Protein AF-A0A2G5T1P4-F1 (afdb_monomer)

Sequence (106 aa):
MDGSKKSITEPAVKIVQDGSHYLRKLESFDEPILFKKAEGLGLEVSEKINVENLEDQKYLNVICSYTQITKAMPVKKFLEIFKKDSRNDAINVIFLEGSKLKKLVF

Foldseek 3Di:
DDDPDPPPPDDQEAEAAELVRVVVVVDDPPGHYDYPDDPNVPDDDDPPDDLVLCPVPQWAFKAWPVVRDTDIDGSVVVVVQVPDPDHPTDMDGPDDDPVPRPPDPD

pLDDT: mean 81.2, std 13.73, range [41.06, 94.94]

Mean predicted aligned error: 9.71 Å

Structure (mmCIF, N/CA/C/O backbone):
data_AF-A0A2G5T1P4-F1
#
_entry.id   AF-A0A2G5T1P4-F1
#
loop_
_atom_site.group_PDB
_atom_site.id
_atom_site.type_symbol
_atom_site.label_atom_id
_atom_site.label_alt_id
_atom_site.label_comp_id
_atom_site.label_asym_id
_atom_site.label_entity_id
_atom_site.label_seq_id
_atom_site.pdbx_PDB_ins_code
_atom_site.Cartn_x
_atom_site.Cartn_y
_atom_site.Cartn_z
_atom_site.occupancy
_atom_site.B_iso_or_equiv
_atom_site.auth_seq_id
_atom_site.auth_comp_id
_atom_site.auth_asym_id
_atom_site.auth_atom_id
_atom_site.pdbx_PDB_model_num
ATOM 1 N N . MET A 1 1 ? -48.886 23.979 5.128 1.00 47.50 1 MET A N 1
ATOM 2 C CA . MET A 1 1 ? -47.464 24.216 5.443 1.00 47.50 1 MET A CA 1
ATOM 3 C C . MET A 1 1 ? -46.936 22.911 5.989 1.00 47.50 1 MET A C 1
ATOM 5 O O . MET A 1 1 ? -47.161 22.640 7.158 1.00 47.50 1 MET A O 1
ATOM 9 N N . ASP A 1 2 ? -46.370 22.066 5.132 1.00 42.69 2 ASP A N 1
ATOM 10 C CA . ASP A 1 2 ? -45.769 20.813 5.583 1.00 42.69 2 ASP A CA 1
ATOM 11 C C . ASP A 1 2 ? -44.255 20.928 5.418 1.00 42.69 2 ASP A C 1
ATOM 13 O O . ASP A 1 2 ? -43.741 21.198 4.330 1.00 42.69 2 ASP A O 1
ATOM 17 N N . GLY A 1 3 ? -43.568 20.885 6.555 1.00 50.34 3 GLY A N 1
ATOM 18 C CA . GLY A 1 3 ? -42.136 21.087 6.665 1.00 50.34 3 GLY A CA 1
ATOM 19 C C . GLY A 1 3 ? -41.418 19.831 6.212 1.00 50.34 3 GLY A C 1
ATOM 20 O O . GLY A 1 3 ? -41.181 18.929 7.013 1.00 50.34 3 GLY A O 1
ATOM 21 N N . SER A 1 4 ? -41.027 19.786 4.940 1.00 52.78 4 SER A N 1
ATOM 22 C CA . SER A 1 4 ? -40.131 18.754 4.429 1.00 52.78 4 SER A CA 1
ATOM 23 C C . SER A 1 4 ? -38.775 18.878 5.134 1.00 52.78 4 SER A C 1
ATOM 25 O O . SER A 1 4 ? -37.911 19.666 4.734 1.00 52.78 4 SER A O 1
ATOM 27 N N . LYS A 1 5 ? -38.591 18.121 6.221 1.00 56.91 5 LYS A N 1
ATOM 28 C CA . LYS A 1 5 ? -37.282 17.895 6.835 1.00 56.91 5 LYS A CA 1
ATOM 29 C C . LYS A 1 5 ? -36.355 17.351 5.751 1.00 56.91 5 LYS A C 1
ATOM 31 O O . LYS A 1 5 ? -36.592 16.268 5.223 1.00 56.91 5 LYS A O 1
ATOM 36 N N . LYS A 1 6 ? -35.303 18.105 5.420 1.00 47.41 6 LYS A N 1
ATOM 37 C CA . LYS A 1 6 ? -34.172 17.595 4.637 1.00 47.41 6 LYS A CA 1
ATOM 38 C C . LYS A 1 6 ? -33.658 16.339 5.340 1.00 47.41 6 LYS A C 1
ATOM 40 O O . LYS A 1 6 ? -33.190 16.435 6.473 1.00 47.41 6 LYS A O 1
ATOM 45 N N . SER A 1 7 ? -33.761 15.184 4.688 1.00 55.88 7 SER A N 1
ATOM 46 C CA . SER A 1 7 ? -33.055 13.982 5.117 1.00 55.8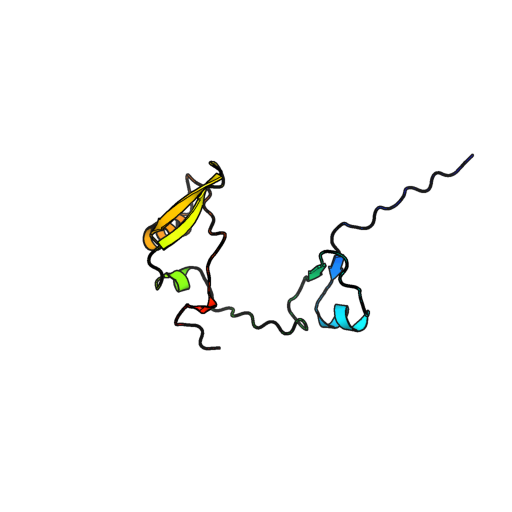8 7 SER A CA 1
ATOM 47 C C . SER A 1 7 ? -31.564 14.290 5.031 1.00 55.88 7 SER A C 1
ATOM 49 O O . SER A 1 7 ? -31.018 14.437 3.937 1.00 55.88 7 SER A O 1
ATOM 51 N N . ILE A 1 8 ? -30.917 14.468 6.178 1.00 61.06 8 ILE A N 1
ATOM 52 C CA . ILE A 1 8 ? -29.462 14.489 6.245 1.00 61.06 8 ILE A CA 1
ATOM 53 C C . ILE A 1 8 ? -29.062 13.040 5.981 1.00 61.06 8 ILE A C 1
ATOM 55 O O . ILE A 1 8 ? -29.204 12.195 6.856 1.00 61.06 8 ILE A O 1
ATOM 59 N N . THR A 1 9 ? -28.690 12.729 4.741 1.00 64.00 9 THR A N 1
ATOM 60 C CA . THR A 1 9 ? -28.080 11.441 4.411 1.00 64.00 9 THR A CA 1
ATOM 61 C C . THR A 1 9 ? -26.822 11.311 5.248 1.00 64.00 9 THR A C 1
ATOM 63 O O . THR A 1 9 ? -25.946 12.178 5.181 1.00 64.00 9 THR A O 1
ATOM 66 N N . GLU A 1 10 ? -26.771 10.268 6.068 1.00 63.06 10 GLU A N 1
ATOM 67 C CA . GLU A 1 10 ? -25.587 9.935 6.846 1.00 63.06 10 GLU A CA 1
ATOM 68 C C . GLU A 1 10 ? -24.376 9.786 5.904 1.00 63.06 10 GLU A C 1
ATOM 70 O O . GLU A 1 10 ? -24.531 9.387 4.742 1.00 63.06 10 GLU A O 1
ATOM 75 N N . PRO A 1 11 ? -23.177 10.204 6.340 1.00 69.06 11 PRO A N 1
ATOM 76 C CA . PRO A 1 11 ? -21.990 10.146 5.501 1.00 69.06 11 PRO A CA 1
ATOM 77 C C . PRO A 1 11 ? -21.666 8.695 5.125 1.00 69.06 11 PRO A C 1
ATOM 79 O O . PRO A 1 11 ? -21.628 7.832 5.986 1.00 69.06 11 PRO A O 1
ATOM 82 N N . ALA A 1 12 ? -21.348 8.444 3.850 1.00 83.56 12 ALA A N 1
ATOM 83 C CA . ALA A 1 12 ? -21.033 7.105 3.324 1.00 83.56 12 ALA A CA 1
ATOM 84 C C . ALA A 1 12 ? -19.765 6.450 3.920 1.00 83.56 12 ALA A C 1
ATOM 86 O O . ALA A 1 12 ? -19.435 5.313 3.585 1.00 83.56 12 ALA A O 1
ATOM 87 N N . VAL A 1 13 ? -19.017 7.196 4.734 1.00 87.56 13 VAL A N 1
ATOM 88 C CA . VAL A 1 13 ? -17.827 6.740 5.448 1.00 87.56 13 VAL A CA 1
ATOM 89 C C . VAL A 1 13 ? -17.875 7.330 6.844 1.00 87.56 13 VAL A C 1
ATOM 91 O O . VAL A 1 13 ? -17.990 8.549 7.020 1.00 87.56 13 VAL A O 1
ATOM 94 N N . LYS A 1 14 ? -17.695 6.473 7.838 1.00 87.69 14 LYS A N 1
ATOM 95 C CA . LYS A 1 14 ? -17.555 6.891 9.222 1.00 87.69 14 LYS A CA 1
ATOM 96 C C . LYS A 1 14 ? -16.144 7.378 9.488 1.00 87.69 14 LYS A C 1
ATOM 98 O O . LYS A 1 14 ? -15.179 6.705 9.144 1.00 87.69 14 LYS A O 1
ATOM 103 N N . ILE A 1 15 ? -15.997 8.527 10.140 1.00 90.00 15 ILE A N 1
ATOM 104 C CA . ILE A 1 15 ? -14.677 9.069 10.482 1.00 90.00 15 ILE A CA 1
ATOM 105 C C . ILE A 1 15 ? -14.455 8.951 11.985 1.00 90.00 15 ILE A C 1
ATOM 107 O O . ILE A 1 15 ? -15.193 9.535 12.779 1.00 90.00 15 ILE A O 1
ATOM 111 N N . VAL A 1 16 ? -13.397 8.240 12.369 1.00 90.62 16 VAL A N 1
ATOM 112 C CA . VAL A 1 16 ? -13.046 7.967 13.764 1.00 90.62 16 VAL A CA 1
ATOM 113 C C . VAL A 1 16 ? -11.620 8.436 14.057 1.00 90.62 16 VAL A C 1
ATOM 115 O O . VAL A 1 16 ? -10.763 8.486 13.175 1.00 90.62 16 VAL A O 1
ATOM 118 N N . GLN A 1 17 ? -11.359 8.838 15.303 1.00 92.00 17 GLN A N 1
ATOM 119 C CA . GLN A 1 17 ? -10.051 9.355 15.695 1.00 92.00 17 GLN A CA 1
ATOM 120 C C . GLN A 1 17 ? -8.969 8.262 15.723 1.00 92.00 17 GLN A C 1
ATOM 122 O O . GLN A 1 17 ? -7.919 8.450 15.113 1.00 92.00 17 GLN A O 1
ATOM 127 N N . ASP A 1 18 ? -9.232 7.149 16.410 1.00 91.19 18 ASP A N 1
ATOM 128 C CA . ASP A 1 18 ? -8.310 6.029 16.641 1.00 91.19 18 ASP A CA 1
ATOM 129 C C . ASP A 1 18 ? -9.086 4.765 17.083 1.00 91.19 18 ASP A C 1
ATOM 131 O O . ASP A 1 18 ? -10.311 4.801 17.257 1.00 91.19 18 ASP A O 1
ATOM 135 N N . GLY A 1 19 ? -8.389 3.638 17.253 1.00 89.62 19 GLY A N 1
ATOM 136 C CA . GLY A 1 19 ? -8.991 2.360 17.647 1.00 89.62 19 GLY A CA 1
ATOM 137 C C . GLY A 1 19 ? -9.532 2.335 19.078 1.00 89.62 19 GLY A C 1
ATOM 138 O O . GLY A 1 19 ? -10.567 1.723 19.342 1.00 89.62 19 GLY A O 1
ATOM 139 N N . SER A 1 20 ? -8.907 3.074 19.998 1.00 88.62 20 SER A N 1
ATOM 140 C CA . SER A 1 20 ? -9.371 3.180 21.387 1.00 88.62 20 SER A CA 1
ATOM 141 C C . SER A 1 20 ? -10.737 3.863 21.472 1.00 88.62 20 SER A C 1
ATOM 143 O O . SER A 1 20 ? -11.616 3.432 22.220 1.00 88.62 20 SER A O 1
ATOM 145 N N . HIS A 1 21 ? -10.937 4.927 20.692 1.00 83.75 21 HIS A N 1
ATOM 146 C CA . HIS A 1 21 ? -12.209 5.633 20.596 1.00 83.75 21 HIS A CA 1
ATOM 147 C C . HIS A 1 21 ? -13.299 4.770 19.943 1.00 83.75 21 HIS A C 1
ATOM 149 O O . HIS A 1 21 ? -14.444 4.805 20.394 1.00 83.75 21 HIS A O 1
ATOM 155 N N . TYR A 1 22 ? -12.946 3.977 18.928 1.00 84.88 22 TYR A N 1
ATOM 156 C CA . TYR A 1 22 ? -13.870 3.043 18.279 1.00 84.88 22 TYR A CA 1
ATOM 157 C C . TYR A 1 22 ? -14.390 1.971 19.247 1.00 84.88 22 TYR A C 1
ATOM 159 O O . TYR A 1 22 ? -15.601 1.827 19.416 1.00 84.88 22 TYR A O 1
ATOM 167 N N . LEU A 1 23 ? -13.490 1.290 19.968 1.00 81.25 23 LEU A N 1
ATOM 168 C CA . LEU A 1 23 ? -13.855 0.223 20.909 1.00 81.25 23 LEU A CA 1
ATOM 169 C C . LEU A 1 23 ? -14.732 0.724 22.068 1.00 81.25 23 LEU A C 1
ATOM 171 O O . LEU A 1 23 ? -15.669 0.041 22.476 1.00 81.25 23 LEU A O 1
ATOM 175 N N . ARG A 1 24 ? -14.475 1.937 22.581 1.00 78.31 24 ARG A N 1
ATOM 176 C CA . ARG A 1 24 ? -15.261 2.538 23.679 1.00 78.31 24 ARG A CA 1
ATOM 177 C C . ARG A 1 24 ? -16.706 2.843 23.302 1.00 78.31 24 ARG A C 1
ATOM 179 O O . ARG A 1 24 ? -17.558 2.891 24.183 1.00 78.31 24 ARG A O 1
ATOM 186 N N . LYS A 1 25 ? -16.974 3.091 22.022 1.00 74.31 25 LYS A N 1
ATOM 187 C CA . LYS A 1 25 ? -18.306 3.452 21.536 1.00 74.31 25 LYS A CA 1
ATOM 188 C C . LYS A 1 25 ? -19.140 2.248 21.085 1.00 74.31 25 LYS A C 1
ATOM 190 O O . LYS A 1 25 ? -20.281 2.464 20.688 1.00 74.31 25 LYS A O 1
ATOM 195 N N . LEU A 1 26 ? -18.606 1.018 21.177 1.00 65.38 26 LEU A N 1
ATOM 196 C CA . LEU A 1 26 ? -19.260 -0.219 20.708 1.00 65.38 26 LEU A CA 1
ATOM 197 C C . LEU A 1 26 ? -19.846 -0.051 19.296 1.00 65.38 26 LEU A C 1
ATOM 199 O O . LEU A 1 26 ? -20.972 -0.455 19.016 1.00 65.38 26 LEU A O 1
ATOM 203 N N . GLU A 1 27 ? -19.104 0.633 18.427 1.00 66.69 27 GLU A N 1
ATOM 204 C CA . GLU A 1 27 ? -19.599 0.995 17.105 1.00 66.69 27 GLU A CA 1
ATOM 205 C C . GLU A 1 27 ? -19.705 -0.240 16.203 1.00 66.69 27 GLU A C 1
ATOM 207 O O . GLU A 1 27 ? -18.806 -1.079 16.186 1.00 66.69 27 GLU A O 1
ATOM 212 N N . SER A 1 28 ? -20.793 -0.347 15.434 1.00 74.62 28 SER A N 1
ATOM 213 C CA . SER A 1 28 ? -20.965 -1.431 14.464 1.00 74.62 28 SER A CA 1
ATOM 214 C C . SER A 1 28 ? -20.001 -1.292 13.276 1.00 74.62 28 SER A C 1
ATOM 216 O O . SER A 1 28 ? -19.411 -0.230 13.051 1.00 74.62 28 SER A O 1
ATOM 218 N N . PHE A 1 29 ? -19.800 -2.386 12.538 1.00 82.75 29 PHE A N 1
ATOM 219 C CA . PHE A 1 29 ? -18.890 -2.472 11.387 1.00 82.75 29 PHE A CA 1
ATOM 220 C C . PHE A 1 29 ? -19.677 -2.660 10.080 1.00 82.75 29 PHE A C 1
ATOM 222 O O . PHE A 1 29 ? -19.346 -3.499 9.246 1.00 82.75 29 PHE A O 1
ATOM 229 N N . ASP A 1 30 ? -20.761 -1.900 9.936 1.00 85.44 30 ASP A N 1
ATOM 230 C CA . ASP A 1 30 ? -21.712 -2.036 8.822 1.00 85.44 30 ASP A CA 1
ATOM 231 C C . ASP A 1 30 ? -21.373 -1.113 7.639 1.00 85.44 30 ASP A C 1
ATOM 233 O O . ASP A 1 30 ? -21.969 -1.203 6.567 1.00 85.44 30 ASP A O 1
ATOM 237 N N . GLU A 1 31 ? -20.400 -0.222 7.828 1.00 85.38 31 GLU A N 1
ATOM 238 C CA . GLU A 1 31 ? -19.985 0.788 6.860 1.00 85.38 31 GLU A CA 1
ATOM 239 C C . GLU A 1 31 ? -18.459 0.970 6.866 1.00 85.38 31 GLU A C 1
ATOM 241 O O . GLU A 1 31 ? -17.795 0.630 7.851 1.00 85.38 31 GLU A O 1
ATOM 246 N N .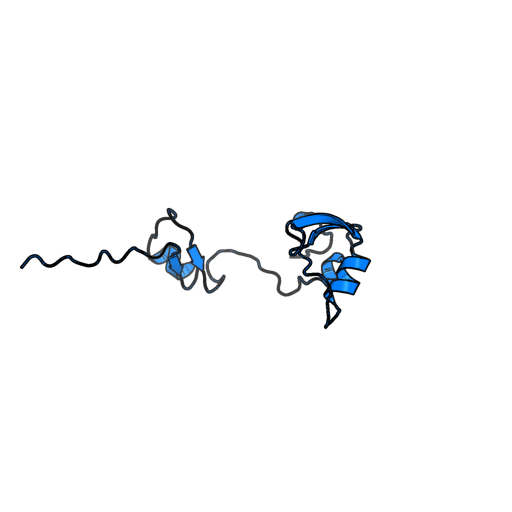 PRO A 1 32 ? -17.865 1.513 5.786 1.00 90.31 32 PRO A N 1
ATOM 247 C CA . PRO A 1 32 ? -16.444 1.829 5.767 1.00 90.31 32 PRO A CA 1
ATOM 248 C C . PRO A 1 32 ? -16.071 2.831 6.865 1.00 90.31 32 PRO A C 1
ATOM 250 O O . PRO A 1 32 ? -16.716 3.870 7.023 1.00 90.31 32 PRO A O 1
ATOM 253 N N . ILE A 1 33 ? -14.976 2.553 7.574 1.00 90.69 33 ILE A N 1
ATOM 254 C CA . ILE A 1 33 ? -14.466 3.403 8.653 1.00 90.69 33 ILE A CA 1
ATOM 255 C C . ILE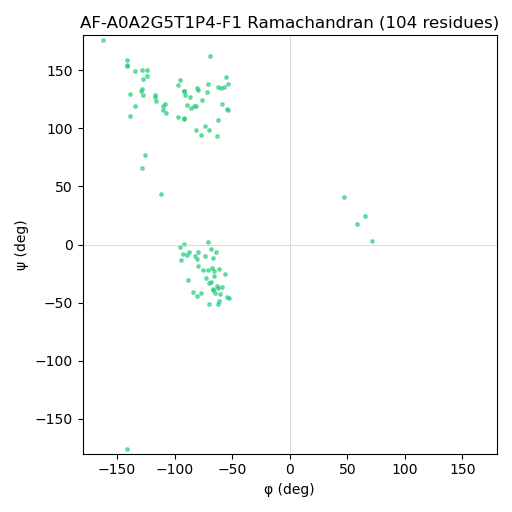 A 1 33 ? -13.091 3.947 8.274 1.00 90.69 33 ILE A C 1
ATOM 257 O O . ILE A 1 33 ? -12.150 3.195 8.023 1.00 90.69 33 ILE A O 1
ATOM 261 N N . LEU A 1 34 ? -12.963 5.269 8.279 1.00 91.81 34 LEU A N 1
ATOM 262 C CA . LEU A 1 34 ? -11.700 5.977 8.144 1.00 91.81 34 LEU A CA 1
ATOM 263 C C . LEU A 1 34 ? -11.170 6.364 9.529 1.00 91.81 34 LEU A C 1
ATOM 265 O O . LEU A 1 34 ? -11.698 7.267 10.184 1.00 91.81 34 LEU A O 1
ATOM 269 N N . PHE A 1 35 ? -10.086 5.714 9.946 1.00 92.69 35 PHE A N 1
ATOM 270 C CA . PHE A 1 35 ? -9.346 6.061 11.157 1.00 92.69 35 PHE A CA 1
ATOM 271 C C . PHE A 1 35 ? -8.297 7.132 10.859 1.00 92.69 35 PHE A C 1
ATOM 273 O O . PHE A 1 35 ? -7.461 6.964 9.974 1.00 92.69 35 PHE A O 1
ATOM 280 N N . LYS A 1 36 ? -8.308 8.233 11.616 1.00 93.38 36 LYS A N 1
ATOM 281 C CA . LYS A 1 36 ? -7.305 9.303 11.473 1.00 93.38 36 LYS A CA 1
ATOM 282 C C . LYS A 1 36 ? -5.929 8.905 12.007 1.00 93.38 36 LYS A C 1
ATOM 284 O O . LYS A 1 36 ? -4.926 9.445 11.549 1.00 93.38 36 LYS A O 1
ATOM 289 N N . LYS A 1 37 ? -5.882 8.012 12.998 1.00 92.19 37 LYS A N 1
ATOM 290 C CA . LYS A 1 37 ? -4.659 7.508 13.629 1.00 92.19 37 LYS A CA 1
ATOM 291 C C . LYS A 1 37 ? -4.723 5.991 13.787 1.00 92.19 37 LYS A C 1
ATOM 293 O O . LYS A 1 37 ? -5.795 5.436 14.010 1.00 92.19 37 LYS A O 1
ATOM 298 N N . ALA A 1 38 ? -3.560 5.344 13.723 1.00 90.88 38 ALA A N 1
ATOM 299 C CA . ALA A 1 38 ? -3.432 3.893 13.873 1.00 90.88 38 ALA A CA 1
ATOM 300 C C . ALA A 1 38 ? -3.435 3.407 15.338 1.00 90.88 38 ALA A C 1
ATOM 302 O O . ALA A 1 38 ? -3.554 2.210 15.594 1.00 90.88 38 ALA A O 1
ATOM 303 N N . GLU A 1 39 ? -3.287 4.321 16.301 1.00 91.69 39 GLU A N 1
ATOM 304 C CA . GLU A 1 39 ? -3.254 4.001 17.731 1.00 91.69 39 GLU A CA 1
ATOM 305 C C . GLU A 1 39 ? -4.491 3.190 18.152 1.00 91.69 39 GLU A C 1
ATOM 307 O O . GLU A 1 39 ? -5.607 3.450 17.708 1.00 91.69 39 GLU A O 1
ATOM 312 N N . GLY A 1 40 ? -4.302 2.174 18.995 1.00 89.88 40 GLY A N 1
ATOM 313 C CA . GLY A 1 40 ? -5.399 1.330 19.478 1.00 89.88 40 GLY A CA 1
ATOM 314 C C . GLY A 1 40 ? -6.003 0.371 18.442 1.00 89.88 40 GLY A C 1
ATOM 315 O O . GLY A 1 40 ? -6.951 -0.328 18.782 1.00 89.88 40 GLY A O 1
ATOM 316 N N . LEU A 1 41 ? -5.477 0.301 17.209 1.00 90.38 41 LEU A N 1
ATOM 317 C CA . LEU A 1 41 ? -5.907 -0.682 16.198 1.00 90.38 41 LEU A CA 1
ATOM 318 C C . LEU A 1 41 ? -5.156 -2.020 16.275 1.00 90.38 41 LEU A C 1
ATOM 320 O O . LEU A 1 41 ? -5.489 -2.942 15.538 1.00 90.38 41 LEU A O 1
ATOM 324 N N . GLY A 1 42 ? -4.127 -2.129 17.124 1.00 89.88 42 GLY A N 1
ATOM 325 C CA . GLY A 1 42 ? -3.278 -3.326 17.190 1.00 89.88 42 GLY A CA 1
ATOM 326 C C . GLY A 1 42 ? -2.470 -3.571 15.909 1.00 89.88 42 GLY A C 1
ATOM 327 O O . GLY A 1 42 ? -2.121 -4.709 15.616 1.00 89.88 42 GLY A O 1
ATOM 328 N N . LEU A 1 43 ? -2.213 -2.517 15.128 1.00 88.88 43 LEU A N 1
ATOM 329 C CA . LEU A 1 43 ? -1.442 -2.590 13.891 1.00 88.88 43 LEU A CA 1
ATOM 330 C C . LEU A 1 43 ? 0.036 -2.322 14.161 1.00 88.88 43 LEU A C 1
ATOM 332 O O . LEU A 1 43 ? 0.392 -1.311 14.766 1.00 88.88 43 LEU A O 1
ATOM 336 N N . GLU A 1 44 ? 0.892 -3.184 13.625 1.00 83.94 44 GLU A N 1
ATOM 337 C CA . GLU A 1 44 ? 2.328 -2.941 13.539 1.00 83.94 44 GLU A CA 1
ATOM 338 C C . GLU A 1 44 ? 2.637 -2.275 12.197 1.00 83.94 44 GLU A C 1
ATOM 340 O O . GLU A 1 44 ? 2.540 -2.888 11.133 1.00 83.94 44 GLU A O 1
ATOM 345 N N . VAL A 1 45 ? 2.984 -0.988 12.241 1.00 80.75 45 VAL A N 1
ATOM 346 C CA . VAL A 1 45 ? 3.383 -0.220 11.058 1.00 80.75 45 VAL A CA 1
ATOM 347 C C . VAL A 1 45 ? 4.869 0.082 11.168 1.00 80.75 45 VAL A C 1
ATOM 349 O O . VAL A 1 45 ? 5.311 0.745 12.103 1.00 80.75 45 VAL A O 1
ATOM 352 N N . SER A 1 46 ? 5.653 -0.401 10.208 1.00 76.50 46 SER A N 1
ATOM 353 C CA . SER A 1 46 ? 7.082 -0.107 10.157 1.00 76.50 46 SER A CA 1
ATOM 354 C C . SER A 1 46 ? 7.330 1.215 9.439 1.00 76.50 46 SER A C 1
ATOM 356 O O . SER A 1 46 ? 7.092 1.334 8.239 1.00 76.50 46 SER A O 1
ATOM 358 N N . GLU A 1 47 ? 7.896 2.189 10.152 1.00 72.88 47 GLU A N 1
ATOM 359 C CA . GLU A 1 47 ? 8.359 3.461 9.572 1.00 72.88 47 GLU A CA 1
ATOM 360 C C . GLU A 1 47 ? 9.553 3.282 8.617 1.00 72.88 47 GLU A C 1
ATOM 362 O O . GLU A 1 47 ? 9.929 4.199 7.889 1.00 72.88 47 GLU A O 1
ATOM 367 N N . LYS A 1 48 ? 10.171 2.094 8.615 1.00 74.06 48 LYS A N 1
ATOM 368 C CA . LYS A 1 48 ? 11.368 1.790 7.823 1.00 74.06 48 LYS A CA 1
ATOM 369 C C . LYS A 1 48 ? 11.049 1.261 6.425 1.00 74.06 48 LYS A C 1
ATOM 371 O O . LYS A 1 48 ? 11.978 1.113 5.634 1.00 74.06 48 LYS A O 1
ATOM 376 N N . ILE A 1 49 ? 9.784 0.949 6.126 1.00 73.94 49 ILE A N 1
ATOM 3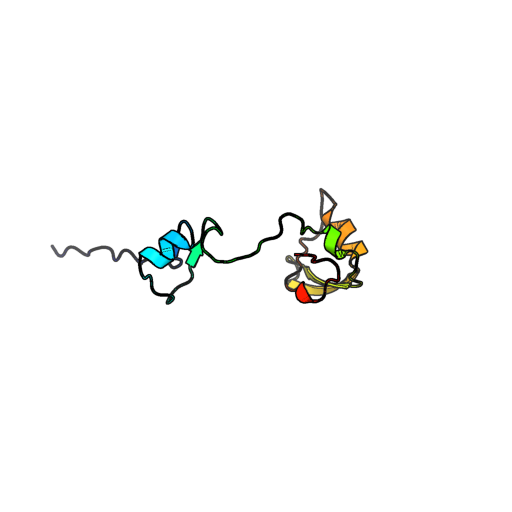77 C CA . ILE A 1 49 ? 9.376 0.451 4.808 1.00 73.94 49 ILE A CA 1
ATOM 378 C C . ILE A 1 49 ? 9.171 1.633 3.862 1.00 73.94 49 ILE A C 1
ATOM 380 O O . ILE A 1 49 ? 8.312 2.485 4.067 1.00 73.94 49 ILE A O 1
ATOM 384 N N . ASN A 1 50 ? 9.944 1.653 2.787 1.00 81.06 50 ASN A N 1
ATOM 385 C CA . ASN A 1 50 ? 9.848 2.593 1.686 1.00 81.06 50 ASN A CA 1
ATOM 386 C C . ASN A 1 50 ? 10.113 1.876 0.348 1.00 81.06 50 ASN A C 1
ATOM 388 O O . ASN A 1 50 ? 10.266 0.655 0.277 1.00 81.06 50 ASN A O 1
ATOM 392 N N . VAL A 1 51 ? 10.140 2.643 -0.741 1.00 82.31 51 VAL A N 1
ATOM 393 C CA . VAL A 1 51 ? 10.295 2.105 -2.099 1.00 82.31 51 VAL A CA 1
ATOM 394 C C . VAL A 1 51 ? 11.663 1.443 -2.344 1.00 82.31 51 VAL A C 1
ATOM 396 O O . VAL A 1 51 ? 11.771 0.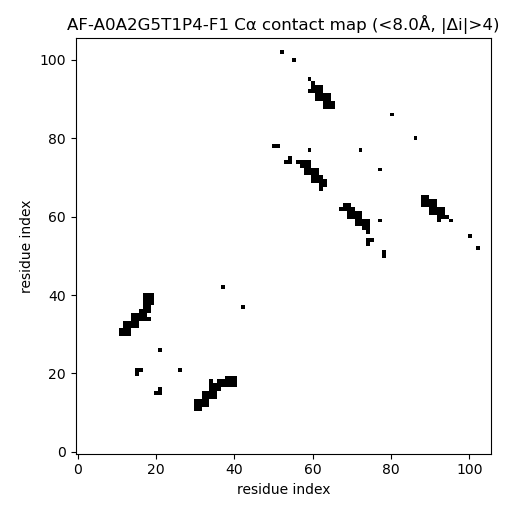573 -3.202 1.00 82.31 51 VAL A O 1
ATOM 399 N N . GLU A 1 52 ? 12.700 1.794 -1.579 1.00 81.12 52 GLU A N 1
ATOM 400 C CA . GLU A 1 52 ? 14.036 1.189 -1.684 1.00 81.12 52 GLU A CA 1
ATOM 401 C C . GLU A 1 52 ? 14.048 -0.252 -1.159 1.00 81.12 52 GLU A C 1
ATOM 403 O O . GLU A 1 52 ? 14.860 -1.070 -1.581 1.00 81.12 52 GLU A O 1
ATOM 408 N N . ASN A 1 53 ? 13.093 -0.628 -0.300 1.00 78.69 53 ASN A N 1
ATOM 409 C CA . ASN A 1 53 ? 12.951 -2.012 0.158 1.00 78.69 53 ASN A CA 1
ATOM 410 C C . ASN A 1 53 ? 12.501 -2.979 -0.958 1.00 78.69 53 ASN A C 1
ATOM 412 O O . ASN A 1 53 ? 12.415 -4.183 -0.721 1.00 78.69 53 ASN A O 1
ATOM 416 N N . LEU A 1 54 ? 12.214 -2.480 -2.168 1.00 79.31 54 LEU A N 1
ATOM 417 C CA . LEU A 1 54 ? 11.811 -3.284 -3.325 1.00 79.31 54 LEU A CA 1
ATOM 418 C C . LEU A 1 54 ? 12.983 -3.911 -4.090 1.00 79.31 54 LEU A C 1
ATOM 420 O O . LEU A 1 54 ? 12.724 -4.738 -4.961 1.00 79.31 54 LEU A O 1
ATOM 424 N N . GLU A 1 55 ? 14.239 -3.547 -3.806 1.00 69.12 55 GLU A N 1
ATOM 425 C CA . GLU A 1 55 ? 15.415 -3.994 -4.580 1.00 69.12 55 GLU A CA 1
ATOM 426 C C . GLU A 1 55 ? 15.568 -5.523 -4.682 1.00 69.12 55 GLU A C 1
ATOM 428 O O . GLU A 1 55 ? 16.104 -6.023 -5.671 1.00 69.12 55 GLU A O 1
ATOM 433 N N . ASP A 1 56 ? 15.032 -6.276 -3.718 1.00 73.06 56 ASP A N 1
ATOM 434 C CA . ASP A 1 56 ? 15.057 -7.745 -3.716 1.00 73.06 56 ASP A CA 1
ATOM 435 C C . ASP A 1 56 ? 14.076 -8.382 -4.729 1.00 73.06 56 ASP A C 1
ATOM 437 O O . ASP A 1 56 ? 14.108 -9.594 -4.965 1.00 73.06 56 ASP A O 1
ATOM 441 N N . GLN A 1 57 ? 13.186 -7.593 -5.341 1.00 80.31 57 GLN A N 1
ATOM 442 C CA . GLN A 1 57 ? 12.212 -8.048 -6.334 1.00 80.31 57 GLN A CA 1
ATOM 443 C C . GLN A 1 57 ? 12.737 -7.843 -7.764 1.00 80.31 57 GLN A C 1
ATOM 445 O O . GLN A 1 57 ? 13.353 -6.834 -8.102 1.00 80.31 57 GLN A O 1
ATOM 450 N N . LYS A 1 58 ? 12.453 -8.795 -8.663 1.00 87.62 58 LYS A N 1
ATOM 451 C CA . LYS A 1 58 ? 12.894 -8.699 -10.069 1.00 87.62 58 LYS A CA 1
ATOM 452 C C . LYS A 1 58 ? 11.932 -7.870 -10.930 1.00 87.62 58 LYS A C 1
ATOM 454 O O . LYS A 1 58 ? 12.370 -7.073 -11.762 1.00 87.62 58 LYS A O 1
ATOM 459 N N . TYR A 1 59 ? 10.626 -8.049 -10.729 1.00 90.75 59 TYR A N 1
ATOM 460 C CA . TYR A 1 59 ? 9.561 -7.400 -11.500 1.00 90.75 59 TYR A CA 1
ATOM 461 C C . TYR A 1 59 ? 8.383 -7.000 -10.607 1.00 90.75 59 TYR A C 1
ATOM 463 O O . TYR A 1 59 ? 8.132 -7.635 -9.587 1.00 90.75 59 TYR A O 1
ATOM 471 N N . LEU A 1 60 ? 7.635 -5.987 -11.046 1.00 91.31 60 LEU A N 1
ATOM 472 C CA . LEU A 1 60 ? 6.382 -5.525 -10.452 1.00 91.31 60 LEU A CA 1
ATOM 473 C C . LEU A 1 60 ? 5.272 -5.549 -11.497 1.00 91.31 60 LEU A C 1
ATOM 475 O O . LEU A 1 60 ? 5.506 -5.226 -12.664 1.00 91.31 60 LEU A O 1
ATOM 479 N N . ASN A 1 61 ? 4.056 -5.869 -11.062 1.00 92.56 61 ASN A N 1
ATOM 480 C CA . ASN A 1 61 ? 2.862 -5.615 -11.856 1.00 92.56 61 ASN A CA 1
ATOM 481 C C . ASN A 1 61 ? 2.456 -4.161 -11.674 1.00 92.56 61 ASN A C 1
ATOM 483 O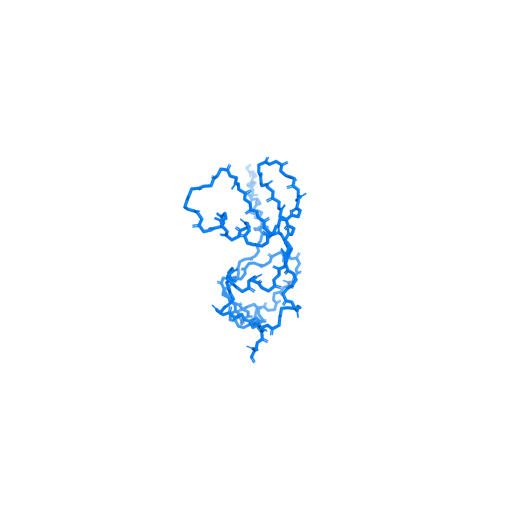 O . ASN A 1 61 ? 2.181 -3.698 -10.567 1.00 92.56 61 ASN A O 1
ATOM 487 N N . VAL A 1 62 ? 2.454 -3.448 -12.787 1.00 93.88 62 VAL A N 1
ATOM 488 C CA . VAL A 1 62 ? 2.370 -2.002 -12.814 1.00 93.88 62 VAL A CA 1
ATOM 489 C C . VAL A 1 62 ? 1.237 -1.589 -13.736 1.00 93.88 62 VAL A C 1
ATOM 491 O O . VAL A 1 62 ? 1.205 -2.010 -14.892 1.00 93.88 62 VAL A O 1
ATOM 494 N N . ILE A 1 63 ? 0.345 -0.733 -13.248 1.00 94.94 63 ILE A N 1
ATOM 495 C CA . ILE A 1 63 ? -0.707 -0.111 -14.051 1.00 94.94 63 ILE A CA 1
ATOM 496 C C . ILE A 1 63 ? -0.268 1.287 -14.493 1.00 94.94 63 ILE A C 1
ATOM 498 O O . ILE A 1 63 ? 0.293 2.055 -13.708 1.00 94.94 63 ILE A O 1
ATOM 502 N N . CYS A 1 64 ? -0.526 1.631 -15.753 1.00 92.94 64 CYS A N 1
ATOM 503 C CA . CYS A 1 64 ? -0.484 3.021 -16.197 1.00 92.94 64 CYS A CA 1
ATOM 504 C C . CYS A 1 64 ? -1.870 3.642 -16.013 1.00 92.94 64 CYS A C 1
ATOM 506 O O . CYS A 1 64 ? -2.833 3.185 -16.621 1.00 92.94 64 CYS A O 1
ATOM 508 N N . SER A 1 65 ? -1.982 4.695 -15.209 1.00 91.56 65 SER A N 1
ATOM 509 C CA . SER A 1 65 ? -3.258 5.360 -14.921 1.00 91.56 65 SER A CA 1
ATOM 510 C C . SER A 1 65 ? -3.862 6.072 -16.131 1.00 91.56 65 SER A C 1
ATOM 512 O O . SER A 1 65 ? -5.063 6.315 -16.150 1.00 91.56 65 SER A O 1
ATOM 514 N N . TYR A 1 66 ? -3.068 6.396 -17.153 1.00 91.50 66 TYR A N 1
ATOM 515 C CA . TYR A 1 66 ? -3.597 6.995 -18.380 1.00 91.50 66 TYR A CA 1
ATOM 516 C C . TYR A 1 66 ? -4.203 5.954 -19.315 1.00 91.50 66 TYR A C 1
ATOM 518 O O . TYR A 1 66 ? -5.285 6.163 -19.851 1.00 91.50 66 TYR A O 1
ATOM 526 N N . THR A 1 67 ? -3.524 4.821 -19.502 1.00 93.62 67 THR A N 1
ATOM 527 C CA . THR A 1 67 ? -3.970 3.790 -20.451 1.00 93.62 67 THR A CA 1
ATOM 528 C C . THR A 1 67 ? -4.811 2.699 -19.805 1.00 93.62 67 THR A C 1
ATOM 530 O O . THR A 1 67 ? -5.422 1.914 -20.520 1.00 93.62 67 THR A O 1
ATOM 533 N N . GLN A 1 68 ? -4.821 2.622 -18.472 1.00 92.19 68 GLN A N 1
ATOM 534 C CA . GLN A 1 68 ? -5.435 1.544 -17.689 1.00 92.19 68 GLN A CA 1
ATOM 535 C C . GLN A 1 68 ? -4.862 0.151 -18.015 1.00 92.19 68 GLN A C 1
ATOM 537 O O . GLN A 1 68 ? -5.449 -0.873 -17.676 1.00 92.19 68 GLN A O 1
ATOM 542 N N . ILE A 1 69 ? -3.690 0.097 -18.658 1.00 92.44 69 ILE A N 1
ATOM 543 C CA . ILE A 1 69 ? -3.021 -1.154 -19.016 1.00 92.44 69 ILE A CA 1
ATOM 544 C C . ILE A 1 69 ? -2.077 -1.560 -17.890 1.00 92.44 69 ILE A C 1
ATOM 546 O O . ILE A 1 69 ? -1.196 -0.790 -17.488 1.00 92.44 69 ILE A O 1
ATOM 550 N N . THR A 1 70 ? -2.219 -2.807 -17.446 1.00 94.44 70 THR A N 1
ATOM 551 C CA . THR A 1 70 ? -1.296 -3.456 -16.514 1.00 94.44 70 THR A CA 1
ATOM 552 C C . THR A 1 70 ? -0.216 -4.211 -17.280 1.00 94.44 70 THR A C 1
ATOM 554 O O . THR A 1 70 ? -0.506 -4.969 -18.203 1.00 94.44 70 THR A O 1
ATOM 557 N N . LYS A 1 71 ? 1.046 -4.0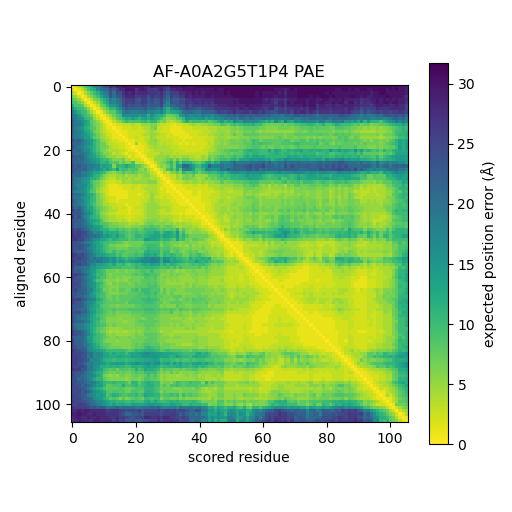26 -16.890 1.00 93.19 71 LYS A N 1
ATOM 558 C CA . LYS A 1 71 ? 2.197 -4.733 -17.461 1.00 93.19 71 LYS A CA 1
ATOM 559 C C . LYS A 1 71 ? 3.218 -5.088 -16.389 1.00 93.19 71 LYS A C 1
ATOM 561 O O . LYS A 1 71 ? 3.351 -4.384 -15.389 1.00 93.19 71 LYS A O 1
ATOM 566 N N . ALA A 1 72 ? 3.991 -6.140 -16.638 1.00 94.19 72 ALA A N 1
ATOM 567 C CA . ALA A 1 72 ? 5.167 -6.432 -15.832 1.00 94.19 72 ALA A CA 1
ATOM 568 C C . ALA A 1 72 ? 6.275 -5.407 -16.141 1.00 94.19 72 ALA A C 1
ATOM 570 O O . ALA A 1 72 ? 6.595 -5.147 -17.305 1.00 94.19 72 ALA A O 1
ATOM 571 N N . MET A 1 73 ? 6.874 -4.824 -15.107 1.00 93.50 73 MET A N 1
ATOM 572 C CA . MET A 1 73 ? 7.965 -3.855 -15.212 1.00 93.50 73 MET A CA 1
ATOM 573 C C . MET A 1 73 ? 9.137 -4.285 -14.324 1.00 93.50 73 MET A C 1
ATOM 575 O O . MET A 1 73 ? 8.904 -4.633 -13.169 1.00 93.50 73 MET A O 1
ATOM 579 N N . PRO A 1 74 ? 10.395 -4.257 -14.810 1.00 93.75 74 PRO A N 1
ATOM 580 C CA . PRO A 1 74 ? 11.553 -4.477 -13.946 1.00 93.75 74 PRO A CA 1
ATOM 581 C C . PRO A 1 74 ? 11.578 -3.468 -12.794 1.00 93.75 74 PRO A C 1
ATOM 583 O O . PRO A 1 74 ? 11.405 -2.273 -13.042 1.00 93.75 74 PRO A O 1
ATOM 586 N N . VAL A 1 75 ? 11.859 -3.916 -11.566 1.00 91.94 75 VAL A N 1
ATOM 587 C CA . VAL A 1 75 ? 11.910 -3.030 -10.383 1.00 91.94 75 VAL A CA 1
ATOM 588 C C . VAL A 1 75 ? 12.865 -1.866 -10.598 1.00 91.94 75 VAL A C 1
ATOM 590 O O . VAL A 1 75 ? 12.492 -0.723 -10.369 1.00 91.94 75 VAL A O 1
ATOM 593 N N . LYS A 1 76 ? 14.060 -2.131 -11.137 1.00 91.81 76 LYS A N 1
ATOM 594 C CA . LYS A 1 76 ? 15.041 -1.085 -11.448 1.00 91.81 76 LYS A CA 1
ATOM 595 C C . LYS A 1 76 ? 14.447 0.031 -12.317 1.00 91.81 76 LYS A C 1
ATOM 597 O O . LYS A 1 76 ? 14.593 1.204 -11.996 1.00 91.81 76 LYS A O 1
ATOM 602 N N . LYS A 1 77 ? 13.710 -0.335 -13.371 1.00 92.25 77 LYS A N 1
ATOM 603 C CA . LYS A 1 77 ? 13.043 0.626 -14.261 1.00 92.25 77 LYS A CA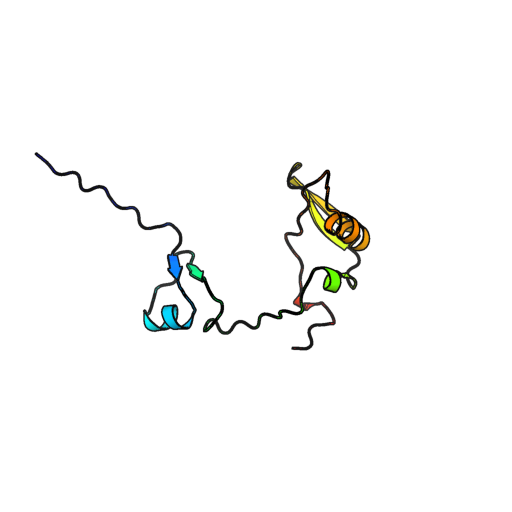 1
ATOM 604 C C . LYS A 1 77 ? 11.922 1.379 -13.542 1.00 92.25 77 LYS A C 1
ATOM 606 O O . LYS A 1 77 ? 11.747 2.570 -13.774 1.00 92.25 77 LYS A O 1
ATOM 611 N N . PHE A 1 78 ? 11.163 0.699 -12.683 1.00 92.62 78 PHE A N 1
ATOM 612 C CA . PHE A 1 78 ? 10.150 1.350 -11.856 1.00 92.62 78 PHE A CA 1
ATOM 613 C C . PHE A 1 78 ? 10.780 2.385 -10.913 1.00 92.62 78 PHE A C 1
ATOM 615 O O . PHE A 1 78 ? 10.331 3.525 -10.904 1.00 92.62 78 PHE A O 1
ATOM 622 N N . LEU A 1 79 ? 11.851 2.031 -10.196 1.00 91.06 79 LEU A N 1
ATOM 623 C CA . LEU A 1 79 ? 12.579 2.936 -9.299 1.00 91.06 79 LEU A CA 1
ATOM 624 C C . LEU A 1 79 ? 13.165 4.136 -10.049 1.00 91.06 79 LEU A C 1
ATOM 626 O O . LEU A 1 79 ? 13.040 5.267 -9.588 1.00 91.06 79 LEU A O 1
ATOM 630 N N . GLU A 1 80 ? 13.743 3.912 -11.232 1.00 91.56 80 GLU A N 1
ATOM 631 C CA . GLU A 1 80 ? 14.226 4.986 -12.109 1.00 91.56 80 GLU A CA 1
ATOM 632 C C . GLU A 1 80 ? 13.109 5.961 -12.507 1.00 91.56 80 GLU A C 1
ATOM 634 O O . GLU A 1 80 ? 13.357 7.157 -12.621 1.00 91.56 80 GLU A O 1
ATOM 639 N N . ILE A 1 81 ? 11.879 5.482 -12.726 1.00 91.62 81 ILE A N 1
ATOM 640 C CA . ILE A 1 81 ? 10.725 6.345 -13.023 1.00 91.62 81 ILE A CA 1
ATOM 641 C C . ILE A 1 81 ? 10.209 7.024 -11.748 1.00 91.62 81 ILE A C 1
ATOM 643 O O . ILE A 1 81 ? 9.897 8.211 -11.773 1.00 91.62 81 ILE A O 1
ATOM 647 N N . PHE A 1 82 ? 10.139 6.296 -10.633 1.00 90.19 82 PHE A N 1
ATOM 648 C CA . PHE A 1 82 ? 9.654 6.798 -9.349 1.00 90.19 82 PHE A CA 1
ATOM 649 C C . PHE A 1 82 ? 10.540 7.924 -8.798 1.00 90.19 82 PHE A C 1
ATOM 651 O O . PHE A 1 82 ? 10.036 8.888 -8.236 1.00 90.19 82 PHE A O 1
ATOM 658 N N . LYS A 1 83 ? 11.856 7.856 -9.002 1.00 89.81 83 LYS A N 1
ATOM 659 C CA . LYS A 1 83 ? 12.799 8.886 -8.536 1.00 89.81 83 LYS A CA 1
ATOM 660 C C . LYS A 1 83 ? 12.854 10.132 -9.428 1.00 89.81 83 LYS A C 1
ATOM 662 O O . LYS A 1 83 ? 13.538 11.083 -9.075 1.00 89.81 83 LYS A O 1
ATOM 667 N N . LYS A 1 84 ? 12.173 10.147 -10.580 1.00 91.69 84 LYS A N 1
ATOM 668 C CA . LYS A 1 84 ? 12.120 11.331 -11.452 1.00 91.69 84 LYS A CA 1
ATOM 669 C C . LYS A 1 84 ? 11.092 12.341 -10.954 1.00 91.69 84 LYS A C 1
ATOM 671 O O . LYS A 1 84 ? 9.938 11.976 -10.709 1.00 91.69 84 LYS A O 1
ATOM 676 N N . ASP A 1 85 ? 11.503 13.606 -10.940 1.00 87.88 85 ASP A N 1
ATOM 677 C CA . ASP A 1 85 ? 10.655 14.760 -10.610 1.00 87.88 85 ASP A CA 1
ATOM 678 C C . ASP A 1 85 ? 9.604 15.044 -11.692 1.00 87.88 85 ASP A C 1
ATOM 680 O O . ASP A 1 85 ? 8.488 15.463 -11.397 1.00 87.88 85 ASP A O 1
ATOM 684 N N . SER A 1 86 ? 9.943 14.774 -12.957 1.00 89.50 86 SER A N 1
ATOM 685 C CA . SER A 1 86 ? 9.034 14.891 -14.098 1.00 89.50 86 SER A CA 1
ATOM 686 C C . SER A 1 86 ? 8.828 13.531 -14.755 1.00 89.50 86 SER A C 1
ATOM 688 O O . SER A 1 86 ? 9.786 12.828 -15.096 1.00 89.50 86 SER A O 1
ATOM 690 N N . ARG A 1 87 ? 7.561 13.143 -14.914 1.00 86.56 87 ARG A N 1
ATOM 691 C CA . ARG A 1 87 ? 7.158 11.833 -15.430 1.00 86.56 87 ARG A CA 1
ATOM 692 C C . ARG A 1 87 ? 6.151 12.024 -16.554 1.00 86.56 87 ARG A C 1
ATOM 694 O O . ARG A 1 87 ? 5.177 12.750 -16.394 1.00 86.56 87 ARG A O 1
ATOM 701 N N . ASN A 1 88 ? 6.376 11.328 -17.664 1.00 84.50 88 ASN A N 1
ATOM 702 C CA . ASN A 1 88 ? 5.457 11.331 -18.806 1.00 84.50 88 ASN A CA 1
ATOM 703 C C . ASN A 1 88 ? 4.257 10.395 -18.593 1.00 84.50 88 ASN A C 1
ATOM 705 O O . ASN A 1 88 ? 3.246 10.536 -19.269 1.00 84.50 88 ASN A O 1
ATOM 709 N N . ASP A 1 89 ? 4.372 9.452 -17.654 1.00 84.12 89 ASP A N 1
ATOM 710 C CA . ASP A 1 89 ? 3.345 8.469 -17.324 1.00 84.12 89 ASP A CA 1
ATOM 711 C C . ASP A 1 89 ? 3.053 8.487 -15.817 1.00 84.12 89 ASP A C 1
ATOM 713 O O . ASP A 1 89 ? 3.969 8.583 -14.992 1.00 84.12 89 ASP A O 1
ATOM 717 N N . ALA A 1 90 ? 1.780 8.320 -15.455 1.00 89.88 90 ALA A N 1
ATOM 718 C CA . ALA A 1 90 ? 1.346 8.071 -14.086 1.00 89.88 90 ALA A CA 1
ATOM 719 C C . ALA A 1 90 ? 1.289 6.558 -13.856 1.00 89.88 90 ALA A C 1
ATOM 721 O O . ALA A 1 90 ? 0.444 5.856 -14.411 1.00 89.88 90 ALA A O 1
ATOM 722 N N . ILE A 1 91 ? 2.235 6.055 -13.071 1.00 92.50 91 ILE A N 1
ATOM 723 C CA . ILE A 1 91 ? 2.491 4.628 -12.910 1.00 92.50 91 ILE A CA 1
ATOM 724 C C . ILE A 1 91 ? 2.235 4.220 -11.459 1.00 92.50 91 ILE A C 1
ATOM 726 O O . ILE A 1 91 ? 2.804 4.823 -10.553 1.00 92.50 91 ILE A O 1
ATOM 730 N N . ASN A 1 92 ? 1.430 3.177 -11.245 1.00 92.44 92 ASN A N 1
ATOM 731 C CA . ASN A 1 92 ? 1.076 2.678 -9.916 1.00 92.44 92 ASN A CA 1
ATOM 732 C C . ASN A 1 92 ? 1.323 1.170 -9.783 1.00 92.44 92 ASN A C 1
ATOM 734 O O . ASN A 1 92 ? 1.197 0.415 -10.749 1.00 92.44 92 ASN A O 1
ATOM 738 N N . VAL A 1 93 ? 1.637 0.729 -8.566 1.00 90.88 93 VAL A N 1
ATOM 739 C CA . VAL A 1 93 ? 1.711 -0.688 -8.181 1.00 90.88 93 VAL A CA 1
ATOM 740 C C . VAL A 1 93 ? 0.500 -0.970 -7.301 1.00 90.88 93 VAL A C 1
ATOM 742 O O . VAL A 1 93 ? 0.397 -0.411 -6.216 1.00 90.88 93 VAL A O 1
ATOM 745 N N . ILE A 1 94 ? -0.436 -1.794 -7.777 1.00 81.38 94 ILE A N 1
ATOM 746 C CA . ILE A 1 94 ? -1.680 -2.081 -7.033 1.00 81.38 94 ILE A CA 1
ATOM 747 C C . ILE A 1 94 ? -1.491 -3.260 -6.072 1.00 81.38 94 ILE A C 1
ATOM 749 O O . ILE A 1 94 ? -2.127 -3.320 -5.025 1.00 81.38 94 ILE A O 1
ATOM 753 N N . PHE A 1 95 ? -0.611 -4.200 -6.421 1.00 82.50 95 PHE A N 1
ATOM 754 C CA . PHE A 1 95 ? -0.379 -5.398 -5.629 1.00 82.50 95 PHE A CA 1
ATOM 755 C C . PHE A 1 95 ? 1.115 -5.659 -5.469 1.00 82.50 95 PHE A C 1
ATOM 757 O O . PHE A 1 95 ? 1.834 -5.876 -6.448 1.00 82.50 95 PHE A O 1
ATOM 764 N N . LEU A 1 96 ? 1.554 -5.656 -4.214 1.00 83.00 96 LEU A N 1
ATOM 765 C CA . LEU A 1 96 ? 2.894 -6.023 -3.791 1.00 83.00 96 LEU A CA 1
ATOM 766 C C . LEU A 1 96 ? 2.778 -6.860 -2.517 1.00 83.00 96 LEU A C 1
ATOM 768 O O . LEU A 1 96 ? 2.423 -6.348 -1.459 1.00 83.00 96 LEU A O 1
ATOM 772 N N . GLU A 1 97 ? 3.098 -8.145 -2.624 1.00 78.19 97 GLU A N 1
ATOM 773 C CA . GLU A 1 97 ? 3.018 -9.070 -1.496 1.00 78.19 97 GLU A CA 1
ATOM 774 C C . GLU A 1 97 ? 4.258 -8.944 -0.598 1.00 78.19 97 GLU A C 1
ATOM 776 O O . GLU A 1 97 ? 5.319 -9.503 -0.893 1.00 78.19 97 GLU A O 1
ATOM 781 N N . GLY A 1 98 ? 4.125 -8.188 0.495 1.00 74.69 98 GLY A N 1
ATOM 782 C CA . GLY A 1 98 ? 5.221 -7.873 1.415 1.00 74.69 98 GLY A CA 1
ATOM 783 C C . GLY A 1 98 ? 5.643 -9.020 2.341 1.00 74.69 98 GLY A C 1
ATOM 784 O O . GLY A 1 98 ? 6.792 -9.042 2.775 1.00 74.69 98 GLY A O 1
ATOM 785 N N . SER A 1 99 ? 4.773 -10.009 2.593 1.00 75.81 99 SER A N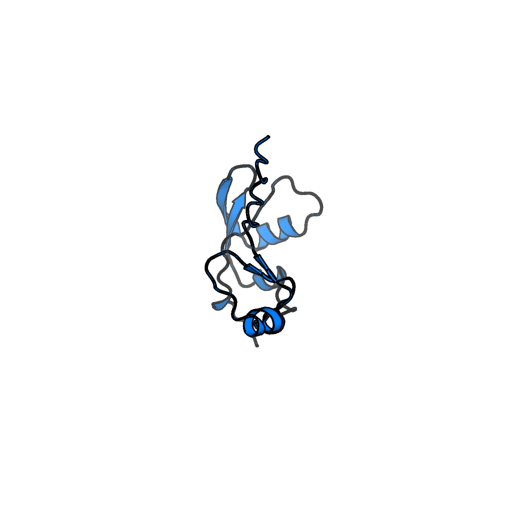 1
ATOM 786 C CA . SER A 1 99 ? 5.058 -11.135 3.509 1.00 75.81 99 SER A CA 1
ATOM 787 C C . SER A 1 99 ? 6.251 -11.999 3.082 1.00 75.81 99 SER A C 1
ATOM 789 O O . SER A 1 99 ? 6.846 -12.701 3.896 1.00 75.81 99 SER A O 1
ATOM 791 N N . LYS A 1 100 ? 6.622 -11.945 1.797 1.00 69.19 100 LYS A N 1
ATOM 792 C CA . LYS A 1 100 ? 7.720 -12.725 1.206 1.00 69.19 100 LYS A CA 1
ATOM 793 C C . LYS A 1 100 ? 9.044 -11.959 1.138 1.00 69.19 100 LYS A C 1
ATOM 795 O O . LYS A 1 100 ? 10.034 -12.512 0.655 1.00 69.19 100 LYS A O 1
ATOM 800 N N . LEU A 1 101 ? 9.079 -10.696 1.567 1.00 69.06 101 LEU A N 1
ATOM 801 C CA . LEU A 1 101 ? 10.295 -9.887 1.559 1.00 69.06 101 LEU A CA 1
ATOM 802 C C . LEU A 1 101 ? 11.204 -10.314 2.719 1.00 69.06 101 LEU A C 1
ATOM 804 O O . LEU A 1 101 ? 10.803 -10.312 3.877 1.00 69.06 101 LEU A O 1
ATOM 808 N N . LYS A 1 102 ? 12.457 -10.676 2.411 1.00 58.81 102 LYS A N 1
ATOM 809 C CA . LYS A 1 102 ? 13.419 -11.260 3.370 1.00 58.81 102 LYS A CA 1
ATOM 810 C C . LYS A 1 102 ? 13.951 -10.278 4.429 1.00 58.81 102 LYS A C 1
ATOM 812 O O . LYS A 1 102 ? 14.777 -10.662 5.251 1.00 58.81 102 LYS A O 1
ATOM 817 N N . LYS A 1 103 ? 13.487 -9.027 4.434 1.00 55.62 103 LYS A N 1
ATOM 818 C CA . LYS A 1 103 ? 13.890 -7.972 5.374 1.00 55.62 103 LYS A CA 1
ATOM 819 C C . LYS A 1 103 ? 12.671 -7.318 6.018 1.00 55.62 103 LYS A C 1
ATOM 821 O O . LYS A 1 103 ? 12.411 -6.136 5.828 1.00 55.62 103 LYS A O 1
ATOM 826 N N . LEU A 1 104 ? 11.942 -8.086 6.812 1.00 50.19 104 LEU A N 1
ATOM 827 C CA . LEU A 1 104 ? 11.081 -7.530 7.850 1.00 50.19 104 LEU A CA 1
ATOM 828 C C . LEU A 1 104 ? 11.479 -8.206 9.160 1.00 50.19 104 LEU A C 1
ATOM 830 O O . LEU A 1 104 ? 10.865 -9.169 9.600 1.00 50.19 104 LEU A O 1
ATOM 834 N N . VAL A 1 105 ? 12.604 -7.752 9.720 1.00 41.06 105 VAL A N 1
ATOM 835 C CA . VAL A 1 105 ? 12.882 -7.973 11.141 1.00 41.06 105 VAL A CA 1
ATOM 836 C C . VAL A 1 105 ? 11.936 -7.020 11.866 1.00 41.06 105 VAL A C 1
ATOM 838 O O . VAL A 1 105 ? 12.159 -5.807 11.819 1.00 41.06 105 VAL A O 1
ATOM 841 N N . PHE A 1 106 ? 10.843 -7.568 12.391 1.00 46.22 106 PHE A N 1
ATOM 842 C CA . PHE A 1 106 ? 9.983 -6.894 13.360 1.00 46.22 106 PHE A CA 1
ATOM 843 C C . PHE A 1 106 ? 10.701 -6.858 14.712 1.00 46.22 106 PHE A C 1
ATOM 845 O O . PHE A 1 106 ? 11.316 -7.892 15.070 1.00 46.22 106 PHE A O 1
#

Secondary structure (DSSP, 8-state):
--------PPPSSEEES-HHHHHHTT---SS-EEES--TTTT----TT--GGGGTT-SEEEEEETTT--EEEEEHHHHHHHHT-SS-SS-EE-----GGG-S----

Radius of gyration: 20.92 Å; Cα contacts (8 Å, |Δi|>4): 100; chains: 1; bounding box: 63×37×44 Å

Nearest PDB structures (foldseek):
  3k3n-assembly1_A  TM=7.516E-01  e=3.200E-04  Homo sapiens
  3kv5-assembly3_D-2  TM=7.402E-01  e=3.200E-04  Homo sapiens
  8f8z-assembly2_B  TM=8.069E-01  e=1.803E-03  Homo sapiens
  3kv9-assembly1_A  TM=7.464E-01  e=1.059E-03  Homo sapiens
  3kv6-assembly2_D  TM=7.138E-01  e=2.059E-03  Homo sapiens

Organism: NCBI:txid1611254

Solvent-accessible surface area (backbone atoms only — not comparable to full-atom values): 7157 Å² total; per-residue (Å²): 139,80,83,79,73,80,79,77,75,77,71,89,54,46,78,42,68,26,29,56,62,46,64,75,64,72,64,82,86,88,62,54,74,48,62,77,38,67,56,65,61,85,67,89,77,66,88,83,71,56,80,76,75,47,73,90,45,71,61,40,53,31,34,30,72,84,78,71,48,72,42,82,40,46,33,70,60,50,51,61,54,69,74,42,94,75,68,98,67,55,73,46,70,88,68,79,79,64,92,76,51,95,82,71,87,126